Protein AF-A0A1C0SPM9-F1 (afdb_monomer_lite)

Secondary structure (DSSP, 8-state):
---PPPPTTEEEEEEEEEEETTEEEEEEEEEES-HHHHHHHHHHHHHHHHHHHHHHHHHTS-S-SSSS----PPPPP-PPP-----PPP-

Radius of gyration: 33.38 Å; chains: 1; bounding box: 46×39×105 Å

pLDDT: mean 79.5, std 12.91, range [51.19, 93.88]

Foldseek 3Di:
DQDADDDPQKDWDDKDWDDDPPDIDIDTDIDGPDPVSVVRRVVSVVVVVVVVVVVVVVVPPDPPPPPPDDPPDPDDPDDDDDDDPPDDDD

Structure (mmCIF, N/CA/C/O backbone):
data_AF-A0A1C0SPM9-F1
#
_entry.id   AF-A0A1C0SPM9-F1
#
loop_
_atom_site.group_PDB
_atom_site.id
_atom_site.type_symbol
_atom_site.label_atom_id
_atom_site.label_alt_id
_atom_site.label_comp_id
_atom_site.label_asym_id
_atom_site.label_entity_id
_atom_site.label_seq_id
_atom_site.pdbx_PDB_ins_code
_atom_site.Cartn_x
_atom_site.Cartn_y
_atom_site.Cartn_z
_atom_site.occupancy
_atom_site.B_iso_or_equiv
_at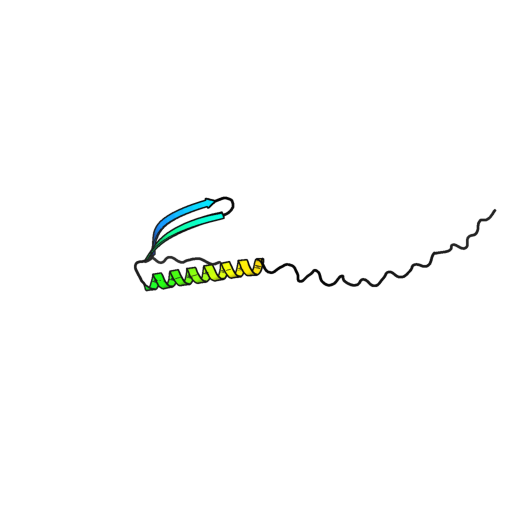om_site.auth_seq_id
_atom_site.auth_comp_id
_atom_site.auth_asym_id
_atom_site.auth_atom_id
_atom_site.pdbx_PDB_model_num
ATOM 1 N N . MET A 1 1 ? 2.897 -8.908 10.200 1.00 59.72 1 MET A N 1
ATOM 2 C CA . MET A 1 1 ? 3.348 -7.519 9.975 1.00 59.72 1 MET A CA 1
ATOM 3 C C . MET A 1 1 ? 3.213 -7.316 8.484 1.00 59.72 1 MET A C 1
ATOM 5 O O . MET A 1 1 ? 3.881 -8.034 7.756 1.00 59.72 1 MET A O 1
ATOM 9 N N . SER A 1 2 ? 2.256 -6.504 8.046 1.00 78.38 2 SER A N 1
ATOM 10 C CA . SER A 1 2 ? 1.921 -6.347 6.630 1.00 78.38 2 SER A CA 1
ATOM 11 C C . SER A 1 2 ? 2.608 -5.092 6.096 1.00 78.38 2 SER A C 1
ATOM 13 O O . SER A 1 2 ? 2.542 -4.043 6.741 1.00 78.38 2 SER A O 1
ATOM 15 N N . GLY A 1 3 ? 3.290 -5.196 4.963 1.00 81.44 3 GLY A N 1
ATOM 16 C CA . GLY A 1 3 ? 4.067 -4.111 4.373 1.00 81.44 3 GLY A CA 1
ATOM 17 C C . GLY A 1 3 ? 4.181 -4.296 2.869 1.00 81.44 3 GLY A C 1
ATOM 18 O O . GLY A 1 3 ? 3.917 -5.384 2.368 1.00 81.44 3 GLY A O 1
ATOM 19 N N . ILE A 1 4 ? 4.534 -3.216 2.181 1.00 84.00 4 ILE A N 1
ATOM 20 C CA . ILE A 1 4 ? 4.703 -3.194 0.729 1.00 84.00 4 ILE A CA 1
ATOM 21 C C . ILE A 1 4 ? 6.204 -3.224 0.453 1.00 84.00 4 ILE A C 1
ATOM 23 O O . ILE A 1 4 ? 6.944 -2.442 1.063 1.00 84.00 4 ILE A O 1
ATOM 27 N N . PHE A 1 5 ? 6.655 -4.093 -0.446 1.00 81.50 5 PHE A N 1
ATOM 28 C CA . PHE A 1 5 ? 8.061 -4.178 -0.835 1.00 81.50 5 PHE A CA 1
ATOM 29 C C . PHE A 1 5 ? 8.301 -3.454 -2.160 1.00 81.50 5 PHE A C 1
ATOM 31 O O . PHE A 1 5 ? 7.704 -3.768 -3.185 1.00 81.50 5 PHE A O 1
ATOM 38 N N . LEU A 1 6 ? 9.199 -2.467 -2.135 1.00 83.38 6 LEU A N 1
ATOM 39 C CA . LEU A 1 6 ? 9.620 -1.739 -3.330 1.00 83.38 6 LEU A CA 1
ATOM 40 C C . LEU A 1 6 ? 10.915 -2.358 -3.861 1.00 83.38 6 LEU A C 1
ATOM 42 O O . LEU A 1 6 ? 11.906 -2.441 -3.138 1.00 83.38 6 LEU A O 1
ATOM 46 N N . THR A 1 7 ? 10.887 -2.798 -5.115 1.00 81.19 7 THR A N 1
ATOM 47 C CA . THR A 1 7 ? 12.046 -3.287 -5.874 1.00 81.19 7 THR A CA 1
ATOM 48 C C . THR A 1 7 ? 12.785 -2.129 -6.550 1.00 81.19 7 THR A C 1
ATOM 50 O O . THR A 1 7 ? 12.283 -1.007 -6.595 1.00 81.19 7 THR A O 1
ATOM 53 N N . ASP A 1 8 ? 13.958 -2.389 -7.137 1.00 81.00 8 ASP A N 1
ATOM 54 C CA . ASP A 1 8 ? 14.769 -1.376 -7.847 1.00 81.00 8 ASP A CA 1
ATOM 55 C C . ASP A 1 8 ? 14.035 -0.700 -9.029 1.00 81.00 8 ASP A C 1
ATOM 57 O O . ASP A 1 8 ? 14.419 0.374 -9.499 1.00 81.00 8 ASP A O 1
ATOM 61 N N . THR A 1 9 ? 12.962 -1.328 -9.508 1.00 81.75 9 THR A N 1
ATOM 62 C CA . THR A 1 9 ? 12.060 -0.871 -10.576 1.00 81.75 9 THR A CA 1
ATOM 63 C C . THR A 1 9 ? 10.944 0.063 -10.092 1.00 81.75 9 THR A C 1
ATOM 65 O O . THR A 1 9 ? 10.255 0.670 -10.918 1.00 81.75 9 THR A O 1
ATOM 68 N N . CYS A 1 10 ? 10.785 0.221 -8.775 1.00 85.25 10 CYS A N 1
ATOM 69 C CA . CYS A 1 10 ? 9.813 1.102 -8.138 1.00 85.25 10 CYS A CA 1
ATOM 70 C C . CYS A 1 10 ? 10.524 2.340 -7.579 1.00 85.25 10 CYS A C 1
ATOM 72 O O . CYS A 1 10 ? 11.367 2.247 -6.687 1.00 85.25 10 CYS A O 1
ATOM 74 N N . ARG A 1 11 ? 10.163 3.530 -8.062 1.00 88.31 11 ARG A N 1
ATOM 75 C CA . ARG A 1 11 ? 10.713 4.800 -7.571 1.00 88.31 11 ARG A CA 1
ATOM 76 C C . ARG A 1 11 ? 9.675 5.578 -6.783 1.00 88.31 11 ARG A C 1
ATOM 78 O O . ARG A 1 11 ? 8.586 5.866 -7.269 1.00 88.31 11 ARG A O 1
ATOM 85 N N . LEU A 1 12 ? 10.039 5.991 -5.573 1.00 89.50 12 LEU A N 1
ATOM 86 C CA . LEU A 1 12 ? 9.224 6.908 -4.785 1.00 89.50 12 LEU A CA 1
ATOM 87 C C . LEU A 1 12 ? 9.309 8.316 -5.393 1.00 89.50 12 LEU A C 1
ATOM 89 O O . LEU A 1 12 ? 10.375 8.930 -5.385 1.00 89.50 12 LEU A O 1
ATOM 93 N N . LYS A 1 13 ? 8.195 8.823 -5.925 1.00 92.06 13 LYS A N 1
ATOM 94 C CA . LYS A 1 13 ? 8.139 10.122 -6.610 1.00 92.06 13 LYS A CA 1
ATOM 95 C C . LYS A 1 13 ? 7.819 11.257 -5.650 1.00 92.06 13 LYS A C 1
ATOM 97 O O . LYS A 1 13 ? 8.466 12.300 -5.674 1.00 92.06 13 LYS A O 1
ATOM 102 N N . SER A 1 14 ? 6.810 11.059 -4.813 1.00 91.00 14 SER A N 1
ATOM 103 C CA . SER A 1 14 ? 6.414 12.032 -3.806 1.00 91.00 14 SER A CA 1
ATOM 104 C C . SER A 1 14 ? 5.759 11.327 -2.623 1.00 91.00 14 SER A C 1
ATOM 106 O O . SER A 1 14 ? 5.207 10.231 -2.744 1.00 91.00 14 SER A O 1
ATOM 108 N N . TYR A 1 15 ? 5.841 11.946 -1.452 1.00 93.25 15 TYR A N 1
ATOM 109 C CA . TYR A 1 15 ? 5.105 11.511 -0.277 1.00 93.25 15 TYR A CA 1
ATOM 110 C C . TYR A 1 15 ? 4.620 12.734 0.491 1.00 93.25 15 TYR A C 1
ATOM 112 O O . TYR A 1 15 ? 5.295 13.759 0.569 1.00 93.25 15 TYR A O 1
ATOM 120 N N . SER A 1 16 ? 3.426 12.631 1.057 1.00 92.94 16 SER A N 1
ATOM 121 C CA . SER A 1 16 ? 2.870 13.650 1.941 1.00 92.94 16 SER A CA 1
ATOM 122 C C . SER A 1 16 ? 2.183 12.983 3.120 1.00 92.94 16 SER A C 1
ATOM 124 O O . SER A 1 16 ? 1.630 11.889 3.003 1.00 92.94 16 SER A O 1
ATOM 126 N N . ALA A 1 17 ? 2.228 13.646 4.268 1.00 93.88 17 ALA A N 1
ATOM 127 C CA . ALA A 1 17 ? 1.540 13.211 5.468 1.00 93.88 17 ALA A CA 1
ATOM 128 C C . ALA A 1 17 ? 0.667 14.357 5.974 1.00 93.88 17 ALA A C 1
ATOM 130 O O . ALA A 1 17 ? 1.102 15.506 6.041 1.00 93.88 17 ALA A O 1
ATOM 131 N N . SER A 1 18 ? -0.572 14.040 6.322 1.00 92.81 18 SER A N 1
ATOM 132 C CA . SER A 1 18 ? -1.501 14.967 6.952 1.00 92.81 18 SER A CA 1
ATOM 133 C C . SER A 1 18 ? -2.066 14.318 8.200 1.00 92.81 18 SER A C 1
ATOM 135 O O . SER A 1 18 ? -2.588 13.204 8.152 1.00 92.81 18 SER A O 1
ATOM 137 N N . THR A 1 19 ? -1.970 15.019 9.321 1.00 93.50 19 THR A N 1
ATOM 138 C CA . THR A 1 19 ? -2.500 14.548 10.598 1.00 93.50 19 THR A CA 1
ATOM 139 C C . THR A 1 19 ? -3.733 15.363 10.941 1.00 93.50 19 THR A C 1
ATOM 141 O O . THR A 1 19 ? -3.675 16.590 11.013 1.00 93.50 19 THR A O 1
ATOM 144 N N . LYS A 1 20 ? -4.862 14.687 11.160 1.00 91.06 20 LYS A N 1
ATOM 145 C CA . LYS A 1 20 ? -6.109 15.312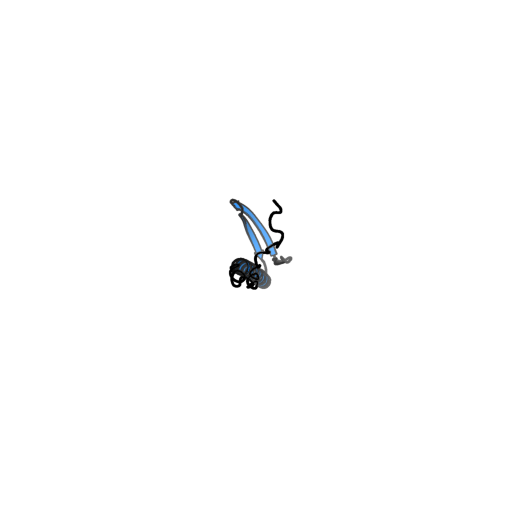 11.605 1.00 91.06 20 LYS A CA 1
ATOM 146 C C . LYS A 1 20 ? -6.587 14.618 12.876 1.00 91.06 20 LYS A C 1
ATOM 148 O O . LYS A 1 20 ? -7.095 13.496 12.839 1.00 91.06 20 LYS A O 1
ATOM 153 N N . GLY A 1 21 ? -6.431 15.303 14.008 1.00 89.88 21 GLY A N 1
ATOM 154 C CA . GLY A 1 21 ? -6.737 14.748 15.328 1.00 89.88 21 GLY A CA 1
ATOM 155 C C . GLY A 1 21 ? -5.854 13.538 15.641 1.00 89.88 21 GLY A C 1
ATOM 156 O O . GLY A 1 21 ? -4.638 13.613 15.516 1.00 89.88 21 GLY A O 1
ATOM 157 N N . ALA A 1 22 ? -6.473 12.415 16.012 1.00 89.19 22 ALA A N 1
ATOM 158 C CA . ALA A 1 22 ? -5.777 11.172 16.359 1.00 89.19 22 ALA A CA 1
ATOM 159 C C . ALA A 1 22 ? -5.427 10.276 15.152 1.00 89.19 22 ALA A C 1
ATOM 161 O O . ALA A 1 22 ? -4.953 9.158 15.341 1.00 89.19 22 ALA A O 1
ATOM 162 N N . ARG A 1 23 ? -5.704 10.714 13.914 1.00 89.00 23 ARG A N 1
ATOM 163 C CA . ARG A 1 23 ? -5.436 9.929 12.701 1.00 89.00 23 ARG A CA 1
ATOM 164 C C . ARG A 1 23 ? -4.458 10.656 11.788 1.00 89.00 23 ARG A C 1
ATOM 166 O O . ARG A 1 23 ? -4.652 11.828 11.465 1.00 89.00 23 ARG A O 1
ATOM 173 N N . SER A 1 24 ? -3.457 9.920 11.326 1.00 91.81 24 SER A N 1
ATOM 174 C CA . SER A 1 24 ? -2.503 10.366 10.313 1.00 91.81 24 SER A CA 1
ATOM 175 C C . SER A 1 24 ? -2.823 9.683 8.991 1.00 91.81 24 SER A C 1
ATOM 177 O O . SER A 1 24 ? -3.032 8.475 8.946 1.00 91.81 24 SER A O 1
ATOM 179 N N . THR A 1 25 ? -2.881 10.462 7.918 1.00 91.19 25 THR A N 1
ATOM 180 C CA . THR A 1 25 ? -3.061 9.984 6.546 1.00 91.19 25 THR A CA 1
ATOM 181 C C . THR A 1 25 ? -1.769 10.221 5.789 1.00 91.19 25 THR A C 1
ATOM 183 O O . THR A 1 25 ? -1.250 11.336 5.794 1.00 91.19 25 THR A O 1
ATOM 186 N N . ILE A 1 26 ? -1.256 9.185 5.135 1.00 92.50 26 ILE A N 1
ATOM 187 C CA . ILE A 1 26 ? -0.058 9.264 4.301 1.00 92.50 26 ILE A CA 1
ATOM 188 C C . ILE A 1 26 ? -0.494 9.011 2.861 1.00 92.50 26 ILE A C 1
ATOM 190 O O . ILE A 1 26 ? -1.175 8.025 2.587 1.00 92.50 26 ILE A O 1
ATOM 194 N N . LYS A 1 27 ? -0.118 9.903 1.946 1.00 92.94 27 LYS A N 1
ATOM 195 C CA . LYS A 1 27 ? -0.254 9.702 0.503 1.00 92.94 27 LYS A CA 1
ATOM 196 C C . LYS A 1 27 ? 1.138 9.474 -0.070 1.00 92.94 27 LYS A C 1
ATOM 198 O O . LYS A 1 27 ? 2.039 10.274 0.172 1.00 92.94 27 LYS A O 1
ATOM 203 N N . ILE A 1 28 ? 1.288 8.388 -0.817 1.00 91.50 28 ILE A N 1
ATOM 204 C CA . ILE A 1 28 ? 2.545 7.957 -1.426 1.00 91.50 28 ILE A CA 1
ATOM 205 C C . ILE A 1 28 ? 2.303 7.859 -2.931 1.00 91.50 28 ILE A C 1
ATOM 207 O O . ILE A 1 28 ? 1.353 7.205 -3.356 1.00 91.50 28 ILE A O 1
ATOM 211 N N . GLU A 1 29 ? 3.140 8.515 -3.724 1.00 90.75 29 GLU A N 1
ATOM 212 C CA . GLU A 1 29 ? 3.162 8.367 -5.177 1.00 90.75 29 GLU A CA 1
ATOM 213 C C . GLU A 1 29 ? 4.392 7.551 -5.562 1.00 90.75 29 GLU A C 1
ATOM 215 O O . GLU A 1 29 ? 5.531 7.967 -5.328 1.00 90.75 29 GLU A O 1
ATOM 220 N N . ILE A 1 30 ? 4.149 6.380 -6.145 1.00 89.88 30 ILE A N 1
ATOM 221 C CA . ILE A 1 30 ? 5.185 5.452 -6.590 1.00 89.88 30 ILE A CA 1
ATOM 222 C C . ILE A 1 30 ? 5.095 5.371 -8.108 1.00 89.88 30 ILE A C 1
ATOM 224 O O . ILE A 1 30 ? 4.024 5.119 -8.658 1.00 89.88 30 ILE A O 1
ATOM 228 N N . ASP A 1 31 ? 6.220 5.610 -8.765 1.00 89.69 31 ASP A N 1
ATOM 229 C CA . ASP A 1 31 ? 6.396 5.377 -10.189 1.00 89.69 31 ASP A CA 1
ATOM 230 C C . ASP A 1 31 ? 6.933 3.959 -10.391 1.00 89.69 31 ASP A C 1
ATOM 232 O O . ASP A 1 31 ? 7.916 3.568 -9.755 1.00 89.69 31 ASP A O 1
ATOM 236 N N . VAL A 1 32 ? 6.269 3.176 -11.236 1.00 90.31 32 VAL A N 1
ATOM 237 C CA . VAL A 1 32 ? 6.601 1.766 -11.465 1.00 90.31 32 VAL A CA 1
ATOM 238 C C . VAL A 1 32 ? 6.830 1.562 -12.952 1.00 90.31 32 VAL A C 1
ATOM 240 O O . VAL A 1 32 ? 5.931 1.786 -13.761 1.00 90.31 32 VAL A O 1
ATOM 243 N N . ALA A 1 33 ? 8.040 1.136 -13.310 1.00 88.06 33 ALA A N 1
ATOM 244 C CA . ALA A 1 33 ? 8.433 0.991 -14.709 1.00 88.06 33 ALA A CA 1
ATOM 245 C C . ALA A 1 33 ? 7.895 -0.295 -15.368 1.00 88.06 33 ALA A C 1
ATOM 247 O O . ALA A 1 33 ? 7.653 -0.304 -16.575 1.00 88.06 33 ALA A O 1
ATOM 248 N N . ASP A 1 34 ? 7.709 -1.375 -14.599 1.00 88.50 34 ASP A N 1
ATOM 249 C CA . ASP A 1 34 ? 7.232 -2.673 -15.092 1.00 88.50 34 ASP A CA 1
ATOM 250 C C . ASP A 1 34 ? 5.790 -2.967 -14.635 1.00 88.50 34 ASP A C 1
ATOM 252 O O . ASP A 1 34 ? 5.424 -2.826 -13.468 1.00 88.50 34 ASP A O 1
ATOM 256 N N . HIS A 1 35 ? 4.966 -3.449 -15.563 1.00 86.25 35 HIS A N 1
ATOM 257 C CA . HIS A 1 35 ? 3.582 -3.848 -15.312 1.00 86.25 35 HIS A CA 1
ATOM 258 C C . HIS A 1 35 ? 3.493 -5.061 -14.382 1.00 86.25 35 HIS A C 1
ATOM 260 O O . HIS A 1 35 ? 2.524 -5.195 -13.630 1.00 86.25 35 HIS A O 1
ATOM 266 N N . ARG A 1 36 ? 4.489 -5.954 -14.425 1.00 88.31 36 ARG A N 1
ATOM 267 C CA . ARG A 1 36 ? 4.550 -7.099 -13.512 1.00 88.31 36 ARG A CA 1
ATOM 268 C C . ARG A 1 36 ? 4.705 -6.630 -12.067 1.00 88.31 36 ARG A C 1
ATOM 270 O O . ARG A 1 36 ? 3.951 -7.079 -11.206 1.00 88.31 36 ARG A O 1
ATOM 277 N N . ASP A 1 37 ? 5.630 -5.708 -11.827 1.00 86.19 37 ASP A N 1
ATOM 278 C CA . ASP A 1 37 ? 5.900 -5.166 -10.494 1.00 86.19 37 ASP A CA 1
ATOM 279 C C . ASP A 1 37 ? 4.717 -4.347 -9.973 1.00 86.19 37 ASP A C 1
ATOM 281 O O . ASP A 1 37 ? 4.341 -4.475 -8.808 1.00 86.19 37 ASP A O 1
ATOM 285 N N . LEU A 1 38 ? 4.034 -3.609 -10.855 1.00 89.06 38 LEU A N 1
ATOM 286 C CA . LEU A 1 38 ? 2.778 -2.938 -10.517 1.00 89.06 38 LEU A CA 1
ATOM 287 C C . LEU A 1 38 ? 1.733 -3.938 -9.998 1.00 89.06 38 LEU A C 1
ATOM 289 O O . LEU A 1 38 ? 1.083 -3.689 -8.984 1.00 89.06 38 LEU A O 1
ATOM 293 N N . GLY A 1 39 ? 1.586 -5.083 -10.670 1.00 90.31 39 GLY A N 1
ATOM 294 C CA . GLY A 1 39 ? 0.668 -6.142 -10.250 1.00 90.31 39 GLY A CA 1
ATOM 295 C C . GLY A 1 39 ? 0.999 -6.710 -8.867 1.00 90.31 39 GLY A C 1
ATOM 296 O O . GLY A 1 39 ? 0.091 -6.934 -8.065 1.00 90.31 39 GLY A O 1
ATOM 297 N N . PHE A 1 40 ? 2.286 -6.900 -8.562 1.00 90.19 40 PHE A N 1
ATOM 298 C CA . PHE A 1 40 ? 2.724 -7.340 -7.236 1.00 90.19 40 PHE A CA 1
ATOM 299 C C . PHE A 1 40 ? 2.383 -6.318 -6.151 1.00 90.19 40 PHE A C 1
ATOM 301 O O . PHE A 1 40 ? 1.744 -6.682 -5.165 1.00 90.19 40 PHE A O 1
ATOM 308 N N . VAL A 1 41 ? 2.717 -5.044 -6.368 1.00 89.38 41 VAL A N 1
ATOM 309 C CA . VAL A 1 41 ? 2.432 -3.958 -5.416 1.00 89.38 41 VAL A CA 1
ATOM 310 C C . VAL A 1 41 ? 0.929 -3.830 -5.152 1.00 89.38 41 VAL A C 1
ATOM 312 O O . VAL A 1 41 ? 0.504 -3.707 -4.004 1.00 89.38 41 VAL A O 1
ATOM 315 N N . LEU A 1 42 ? 0.096 -3.907 -6.195 1.00 90.81 42 LEU A N 1
ATOM 316 C CA . LEU A 1 42 ? -1.363 -3.852 -6.046 1.00 90.81 42 LEU A CA 1
ATOM 317 C C . LEU A 1 42 ? -1.919 -5.040 -5.254 1.00 90.81 42 LEU A C 1
ATOM 319 O O . LEU A 1 42 ? -2.835 -4.865 -4.450 1.00 90.81 42 LEU A O 1
ATOM 323 N N . ARG A 1 43 ? -1.365 -6.240 -5.453 1.00 91.75 43 ARG A N 1
ATOM 324 C CA . ARG A 1 43 ? -1.761 -7.421 -4.680 1.00 91.75 43 ARG A CA 1
ATOM 325 C C . ARG A 1 43 ? -1.405 -7.264 -3.203 1.00 91.75 43 ARG A C 1
ATOM 327 O O . ARG A 1 43 ? -2.258 -7.512 -2.358 1.00 91.75 43 ARG A O 1
ATOM 334 N N . GLU A 1 44 ? -0.191 -6.810 -2.896 1.00 91.56 44 GLU A N 1
ATOM 335 C CA . GLU A 1 44 ? 0.234 -6.555 -1.512 1.00 91.56 44 GLU A CA 1
ATOM 336 C C . GLU A 1 44 ? -0.662 -5.511 -0.830 1.00 91.56 44 GLU A C 1
ATOM 338 O O . GLU A 1 44 ? -1.079 -5.703 0.312 1.00 91.56 44 GLU A O 1
ATOM 343 N N . LEU A 1 45 ? -1.036 -4.440 -1.540 1.00 90.25 45 LEU A N 1
ATOM 344 C CA . LEU A 1 45 ? -1.984 -3.439 -1.039 1.00 90.25 45 LEU A CA 1
ATOM 345 C C . LEU A 1 45 ? -3.355 -4.043 -0.709 1.00 90.25 45 LEU A C 1
ATOM 347 O O . LEU A 1 45 ? -3.907 -3.756 0.355 1.00 90.25 45 LEU A O 1
ATOM 351 N N . ALA A 1 46 ? -3.887 -4.899 -1.583 1.00 91.00 46 ALA A N 1
ATOM 352 C CA . ALA A 1 46 ? -5.165 -5.571 -1.353 1.00 91.00 46 ALA A CA 1
ATOM 353 C C . ALA A 1 46 ? -5.107 -6.533 -0.152 1.00 91.00 46 ALA A C 1
ATOM 355 O O . ALA A 1 46 ? -6.048 -6.600 0.641 1.00 91.00 46 ALA A O 1
ATOM 356 N N . GLU A 1 47 ? -3.997 -7.254 0.021 1.00 91.38 47 GLU A N 1
ATOM 357 C CA . GLU A 1 47 ? -3.777 -8.132 1.175 1.00 91.38 47 GLU A CA 1
ATOM 358 C C . GLU A 1 47 ? -3.697 -7.338 2.487 1.00 91.38 47 GLU A C 1
ATOM 360 O O . GLU A 1 47 ? -4.333 -7.716 3.475 1.00 91.38 47 GLU A O 1
ATOM 365 N N . ILE A 1 48 ? -2.989 -6.202 2.491 1.00 89.81 48 ILE A N 1
ATOM 366 C CA . ILE A 1 48 ? -2.919 -5.291 3.644 1.00 89.81 48 ILE A CA 1
ATOM 367 C C . ILE A 1 48 ? -4.315 -4.772 4.005 1.00 89.81 48 ILE A C 1
ATOM 369 O O . ILE A 1 48 ? -4.696 -4.806 5.178 1.00 89.81 48 ILE A O 1
ATOM 373 N N . GLU A 1 49 ? -5.088 -4.308 3.021 1.00 90.69 49 GLU A N 1
ATOM 374 C CA . GLU A 1 49 ? -6.453 -3.822 3.238 1.00 90.69 49 GLU A CA 1
ATOM 375 C C . GLU A 1 49 ? -7.343 -4.925 3.832 1.00 90.69 49 GLU A C 1
ATOM 377 O O . GLU A 1 49 ? -8.066 -4.701 4.809 1.00 90.69 49 GLU A O 1
ATOM 382 N N . ALA A 1 50 ? -7.257 -6.142 3.292 1.00 90.00 50 ALA A N 1
ATOM 383 C CA . ALA A 1 50 ? -8.003 -7.288 3.795 1.00 90.00 50 ALA A CA 1
ATOM 384 C C . ALA A 1 50 ? -7.619 -7.638 5.245 1.00 90.00 50 ALA A C 1
ATOM 386 O O . ALA A 1 50 ? -8.508 -7.855 6.075 1.00 90.00 50 ALA A O 1
ATOM 387 N N . GLU A 1 51 ? -6.324 -7.647 5.583 1.00 88.75 51 GLU A N 1
ATOM 388 C CA . GLU A 1 51 ? -5.839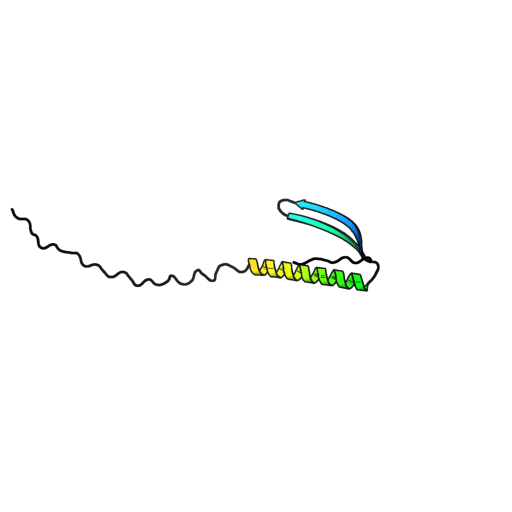 -7.922 6.943 1.00 88.75 51 GLU A CA 1
ATOM 389 C C . GLU A 1 51 ? -6.297 -6.841 7.936 1.00 88.75 51 GLU A C 1
ATOM 391 O O . GLU A 1 51 ? -6.741 -7.160 9.045 1.00 88.75 51 GLU A O 1
ATOM 396 N N . GLN A 1 52 ? -6.239 -5.564 7.548 1.00 88.19 52 GLN A N 1
ATOM 397 C CA . GLN A 1 52 ? -6.704 -4.444 8.376 1.00 88.19 52 GLN A CA 1
ATOM 398 C C . GLN A 1 52 ? -8.212 -4.518 8.629 1.00 88.19 52 GLN A C 1
ATOM 400 O O . GLN A 1 52 ? -8.648 -4.466 9.782 1.00 88.19 52 GLN A O 1
ATOM 405 N N . ASN A 1 53 ? -9.001 -4.744 7.578 1.00 88.69 53 ASN A N 1
ATOM 406 C CA . ASN A 1 53 ? -10.449 -4.911 7.678 1.00 88.69 53 ASN A CA 1
ATOM 407 C C . ASN A 1 53 ? -10.830 -6.131 8.530 1.00 88.69 53 ASN A C 1
ATOM 409 O O . ASN A 1 53 ? -11.789 -6.082 9.305 1.00 88.69 53 ASN A O 1
ATOM 413 N N . ALA A 1 54 ? -10.086 -7.236 8.424 1.00 86.50 54 ALA A N 1
ATOM 414 C CA . ALA A 1 54 ? -10.300 -8.421 9.252 1.00 86.50 54 ALA A CA 1
ATOM 415 C C . ALA A 1 54 ? -10.017 -8.140 10.736 1.00 86.50 54 ALA A C 1
ATOM 417 O O . ALA A 1 54 ? -10.809 -8.536 11.595 1.00 86.50 54 ALA A O 1
ATOM 418 N N . LYS A 1 55 ? -8.938 -7.410 11.050 1.00 84.19 55 LYS A N 1
ATOM 419 C CA . LYS A 1 55 ? -8.613 -6.991 12.424 1.00 84.19 55 LYS A CA 1
ATOM 420 C C . LYS A 1 55 ? -9.661 -6.045 12.999 1.00 84.19 55 LYS A C 1
ATOM 422 O O . LYS A 1 55 ? -10.090 -6.242 14.134 1.00 84.19 55 LYS A O 1
ATOM 427 N N . GLU A 1 56 ? -10.125 -5.071 12.221 1.00 83.69 56 GLU A N 1
ATOM 428 C CA . GLU A 1 56 ? -11.184 -4.151 12.647 1.00 83.69 56 GLU A CA 1
ATOM 429 C C . GLU A 1 56 ? -12.495 -4.903 12.929 1.00 83.69 56 GLU A C 1
ATOM 431 O O . GLU A 1 56 ? -13.144 -4.679 13.953 1.00 83.69 56 GLU A O 1
ATOM 436 N N . LYS A 1 57 ? -12.858 -5.872 12.079 1.00 77.75 57 LYS A N 1
ATOM 437 C CA . LYS A 1 57 ? -14.020 -6.750 12.306 1.00 77.75 57 LYS A CA 1
ATOM 438 C C . LYS A 1 57 ? -13.849 -7.652 13.532 1.00 77.75 57 LYS A C 1
ATOM 440 O O . LYS A 1 57 ? -14.822 -7.874 14.251 1.00 77.75 57 LYS A O 1
ATOM 445 N N . ALA A 1 58 ? -12.644 -8.157 13.795 1.00 73.00 58 ALA A N 1
ATOM 446 C CA . ALA A 1 58 ? -12.360 -8.978 14.972 1.00 73.00 58 ALA A CA 1
ATOM 447 C C . ALA A 1 58 ? -12.467 -8.175 16.280 1.00 73.00 58 ALA A C 1
ATOM 449 O O . ALA A 1 58 ? -13.025 -8.676 17.252 1.00 73.00 58 ALA A O 1
ATOM 450 N N . GLN A 1 59 ? -12.010 -6.920 16.288 1.00 70.69 59 GLN A N 1
ATOM 451 C CA . GLN A 1 59 ? -12.128 -6.019 17.443 1.00 70.69 59 GLN A CA 1
ATOM 452 C C . GLN A 1 59 ? -13.569 -5.553 17.697 1.00 70.69 59 GLN A C 1
ATOM 454 O O . GLN A 1 59 ? -13.928 -5.248 18.830 1.00 70.69 59 GLN A O 1
ATOM 459 N N . ARG A 1 60 ? -14.414 -5.526 16.659 1.00 64.62 60 ARG A N 1
ATOM 460 C CA . ARG A 1 60 ? -15.839 -5.167 16.756 1.00 64.62 60 ARG A CA 1
ATOM 461 C C . ARG A 1 60 ? -16.758 -6.318 17.167 1.00 64.62 60 ARG A C 1
ATOM 463 O O . ARG A 1 60 ? -17.948 -6.075 17.367 1.00 64.62 60 ARG A O 1
ATOM 470 N N . LYS A 1 61 ? -16.264 -7.557 17.302 1.00 53.88 61 LYS A N 1
ATOM 471 C CA . LYS A 1 61 ? -17.092 -8.641 17.851 1.00 53.88 61 LYS A CA 1
ATOM 472 C C . LYS A 1 61 ? -17.405 -8.327 19.317 1.00 53.88 61 LYS A C 1
ATOM 474 O O . LYS A 1 61 ? -16.481 -8.157 20.110 1.00 53.88 61 LYS A O 1
ATOM 479 N N . PRO A 1 62 ? -18.692 -8.224 19.685 1.00 52.81 62 PRO A N 1
ATOM 480 C CA . PRO A 1 62 ? -19.069 -7.697 20.978 1.00 52.81 62 PRO A CA 1
ATOM 481 C C . PRO A 1 62 ? -18.659 -8.669 22.079 1.00 52.81 62 PRO A C 1
ATOM 483 O O . PRO A 1 62 ? -18.791 -9.888 21.944 1.00 52.81 62 PRO A O 1
ATOM 486 N N . ALA A 1 63 ? -18.241 -8.103 23.208 1.00 55.50 63 ALA A N 1
ATOM 487 C CA . ALA A 1 63 ? -18.053 -8.754 24.501 1.00 55.50 63 ALA A CA 1
ATOM 488 C C . ALA A 1 63 ? -19.374 -9.309 25.096 1.00 55.50 63 ALA A C 1
ATOM 490 O O . ALA A 1 63 ? -19.599 -9.261 26.299 1.00 55.50 63 ALA A O 1
ATOM 491 N N . ALA A 1 64 ? -20.269 -9.839 24.260 1.00 57.28 64 ALA A N 1
ATOM 492 C CA . ALA A 1 64 ? -21.605 -10.302 24.621 1.00 57.28 64 ALA A CA 1
ATOM 493 C C . ALA A 1 64 ? -21.682 -11.822 24.869 1.00 57.28 64 ALA A C 1
ATOM 495 O O . ALA A 1 64 ? -22.771 -12.361 25.021 1.00 57.28 64 ALA A O 1
ATOM 496 N N . ALA A 1 65 ? -20.549 -12.528 24.941 1.00 55.94 65 ALA A N 1
ATOM 497 C CA . ALA A 1 65 ? -20.519 -13.974 25.194 1.00 55.94 65 ALA A CA 1
ATOM 498 C C . ALA A 1 65 ? -20.064 -14.366 26.615 1.00 55.94 65 ALA A C 1
ATOM 500 O O . ALA A 1 65 ? -19.778 -15.535 26.859 1.00 55.94 65 ALA A O 1
ATOM 501 N N . LYS A 1 66 ? -19.977 -13.423 27.568 1.00 55.53 66 LYS A N 1
ATOM 502 C CA . LYS A 1 66 ? -19.622 -13.730 28.973 1.00 55.53 66 LYS A CA 1
ATOM 503 C C . LYS A 1 66 ? -20.518 -13.067 30.028 1.00 55.53 66 LYS A C 1
ATOM 505 O O . LYS A 1 66 ? -20.120 -12.960 31.179 1.00 55.53 66 LYS A O 1
ATOM 510 N N . ALA A 1 67 ? -21.737 -12.670 29.661 1.00 57.69 67 ALA A N 1
ATOM 511 C CA . ALA A 1 67 ? -22.738 -12.158 30.606 1.00 57.69 67 ALA A CA 1
ATOM 512 C C . ALA A 1 67 ? -23.934 -13.112 30.803 1.00 57.69 67 ALA A C 1
ATOM 514 O O . ALA A 1 67 ? -24.992 -12.693 31.257 1.00 57.69 67 ALA A O 1
ATOM 515 N N . ALA A 1 68 ? -23.794 -14.397 30.465 1.00 61.28 68 ALA A N 1
ATOM 516 C CA . ALA A 1 68 ? -24.859 -15.379 30.653 1.00 61.28 68 ALA A CA 1
ATOM 517 C C . ALA A 1 68 ? -24.317 -16.647 31.308 1.00 61.28 68 ALA A C 1
ATOM 519 O O . ALA A 1 68 ? -24.040 -17.643 30.644 1.00 61.28 68 ALA A O 1
ATOM 520 N N . ARG A 1 69 ? -24.133 -16.553 32.624 1.00 63.97 69 ARG A N 1
ATOM 521 C CA . ARG A 1 69 ? -24.497 -17.551 33.640 1.00 63.97 69 ARG A CA 1
ATOM 522 C C . ARG A 1 69 ? -23.890 -17.052 34.950 1.00 63.97 69 ARG A C 1
ATOM 524 O O . ARG A 1 69 ? -22.683 -17.214 35.128 1.00 63.97 69 ARG A O 1
ATOM 531 N N . PRO A 1 70 ? -24.663 -16.426 35.857 1.00 64.56 70 PRO A N 1
ATOM 532 C CA . PRO A 1 70 ? -24.222 -16.408 37.242 1.00 64.56 70 PRO A CA 1
ATOM 533 C C . PRO A 1 70 ? -23.954 -17.869 37.614 1.00 64.56 70 PRO A C 1
ATOM 535 O O . PRO A 1 70 ? -24.820 -18.724 37.422 1.00 64.56 70 PRO A O 1
ATOM 538 N N . LEU A 1 71 ? -22.723 -18.173 38.030 1.00 66.81 71 LEU A N 1
ATOM 539 C CA . LEU A 1 71 ? -22.421 -19.443 38.676 1.00 66.81 71 LEU A CA 1
ATOM 540 C C . LEU A 1 71 ? -23.411 -19.539 39.829 1.00 66.81 71 LEU A C 1
ATOM 542 O O . LEU A 1 71 ? -23.359 -18.724 40.749 1.00 66.81 71 LEU A O 1
ATOM 546 N N . ALA A 1 72 ? -24.376 -20.446 39.701 1.00 67.88 72 ALA A N 1
ATOM 547 C CA . ALA A 1 72 ? -25.366 -20.693 40.726 1.00 67.88 72 ALA A CA 1
ATOM 548 C C . ALA A 1 72 ? -24.609 -21.231 41.939 1.00 67.88 72 ALA A C 1
ATOM 550 O O . ALA A 1 72 ? -24.325 -22.425 42.029 1.00 67.88 72 ALA A O 1
ATOM 551 N N . LEU A 1 73 ? -24.204 -20.327 42.829 1.00 70.75 73 LEU A N 1
ATOM 552 C CA . LEU A 1 73 ? -23.772 -20.718 44.152 1.00 70.75 73 LEU A CA 1
ATOM 553 C C . LEU A 1 73 ? -24.993 -21.364 44.814 1.00 70.75 73 LEU A C 1
ATOM 555 O O . LEU A 1 73 ? -26.081 -20.778 44.762 1.00 70.75 73 LEU A O 1
ATOM 559 N N . PRO A 1 74 ? -24.853 -22.577 45.374 1.00 69.25 74 PRO A N 1
ATOM 560 C CA . PRO A 1 74 ? -25.937 -23.188 46.121 1.00 69.25 74 PRO A CA 1
ATOM 561 C C . PRO A 1 74 ? -26.355 -22.232 47.240 1.00 69.25 74 PRO A C 1
ATOM 563 O O . PRO A 1 74 ? -25.509 -21.603 47.880 1.00 69.25 74 PRO A O 1
ATOM 566 N N . SER A 1 75 ? -27.666 -22.085 47.427 1.00 72.81 75 SER A N 1
ATOM 567 C CA . SER A 1 75 ? -28.232 -21.208 48.447 1.00 72.81 75 SER A CA 1
ATOM 568 C C . SER A 1 75 ? -27.610 -21.523 49.815 1.00 72.81 75 SER A C 1
ATOM 570 O O . SER A 1 75 ? -27.514 -22.703 50.167 1.00 72.81 75 SER A O 1
ATOM 572 N N . PRO A 1 76 ? -27.166 -20.507 50.579 1.00 73.06 76 PRO A N 1
ATOM 573 C CA . PRO A 1 76 ? -26.570 -20.729 51.889 1.00 73.06 76 PRO A CA 1
ATOM 574 C C . PRO A 1 76 ? -27.571 -21.447 52.798 1.00 73.06 76 PRO A C 1
ATOM 576 O O . PRO A 1 76 ? -28.751 -21.093 52.836 1.00 73.06 76 PRO A O 1
ATOM 579 N N . LEU A 1 77 ? -27.097 -22.481 53.498 1.00 75.94 77 LEU A N 1
ATOM 580 C CA . LEU A 1 77 ? -27.911 -23.239 54.442 1.00 75.94 77 LEU A CA 1
ATOM 581 C C . LEU A 1 77 ? -28.427 -22.296 55.530 1.00 75.94 77 LEU A C 1
ATOM 583 O O . LEU A 1 77 ? -27.663 -21.516 56.100 1.00 75.94 77 LEU A O 1
ATOM 587 N N . LEU A 1 78 ? -29.730 -22.379 55.792 1.00 78.62 78 LEU A N 1
ATOM 588 C CA . LEU A 1 78 ? -30.396 -21.630 56.846 1.00 78.62 78 LEU A CA 1
ATOM 589 C C . LEU A 1 78 ? -29.717 -21.981 58.181 1.00 78.62 78 LEU A C 1
ATOM 591 O O . LEU A 1 78 ? -29.814 -23.118 58.644 1.00 78.62 78 LEU A O 1
ATOM 595 N N . GLN A 1 79 ? -28.983 -21.034 58.769 1.00 75.94 79 GLN A N 1
ATOM 596 C CA . GLN A 1 79 ? -28.415 -21.220 60.101 1.00 75.94 79 GLN A CA 1
ATOM 597 C C . GLN A 1 79 ? -29.560 -21.256 61.111 1.00 75.94 79 GLN A C 1
ATOM 599 O O . GLN A 1 79 ? -30.382 -20.340 61.163 1.00 75.94 79 GLN A O 1
ATOM 604 N N . LEU A 1 80 ? -29.619 -22.327 61.900 1.00 78.50 80 LEU A N 1
ATOM 605 C CA . LEU A 1 80 ? -30.504 -22.381 63.054 1.00 78.50 80 LEU A CA 1
ATOM 606 C C . LEU A 1 80 ? -29.988 -21.387 64.107 1.00 78.50 80 LEU A C 1
ATOM 608 O O . LEU A 1 80 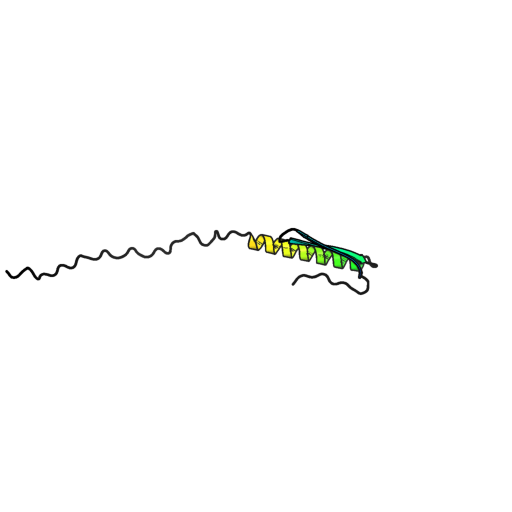? -28.774 -21.327 64.324 1.00 78.50 80 LEU A O 1
ATOM 612 N N . PRO A 1 81 ? -30.872 -20.607 64.754 1.00 70.81 81 PRO A N 1
ATOM 613 C CA . PRO A 1 81 ? -30.479 -19.776 65.880 1.00 70.81 81 PRO A CA 1
ATOM 614 C C . PRO A 1 81 ? -29.937 -20.668 66.998 1.00 70.81 81 PRO A C 1
ATOM 616 O O . PRO A 1 81 ? -30.574 -21.640 67.407 1.00 70.81 81 PRO A O 1
ATOM 619 N N . TYR A 1 82 ? -28.733 -20.341 67.454 1.00 70.88 82 TYR A N 1
ATOM 620 C CA . TYR A 1 82 ? -28.106 -20.973 68.601 1.00 70.88 82 TYR A CA 1
ATOM 621 C C . TYR A 1 82 ? -28.775 -20.424 69.867 1.00 70.88 82 TYR A C 1
ATOM 623 O O . TYR A 1 82 ? -28.718 -19.223 70.127 1.00 70.88 82 TYR A O 1
ATOM 631 N N . TYR A 1 83 ? -29.472 -21.295 70.594 1.00 69.31 83 TYR A N 1
ATOM 632 C CA . TYR A 1 83 ? -30.014 -20.996 71.914 1.00 69.31 83 TYR A CA 1
ATOM 633 C C . TYR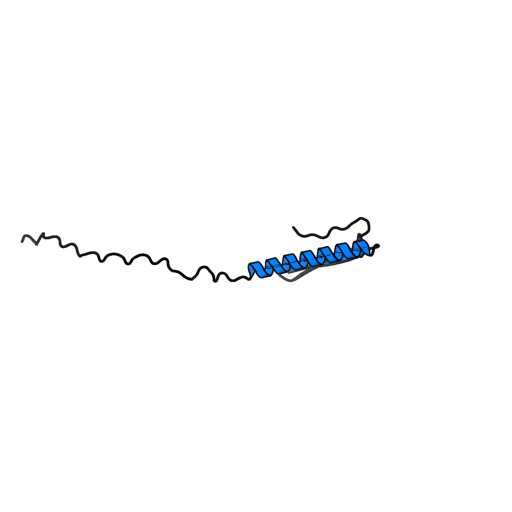 A 1 83 ? -29.020 -21.517 72.951 1.00 69.31 83 TYR A C 1
ATOM 635 O O . TYR A 1 83 ? -28.897 -22.728 73.125 1.00 69.31 83 TYR A O 1
ATOM 643 N N . ASP A 1 84 ? -28.313 -20.605 73.617 1.00 65.62 84 ASP A N 1
ATOM 644 C CA . ASP A 1 84 ? -27.630 -20.913 74.870 1.00 65.62 84 ASP A CA 1
ATOM 645 C C . ASP A 1 84 ? -28.704 -21.150 75.939 1.00 65.62 84 ASP A C 1
ATOM 647 O O . ASP A 1 84 ? -29.395 -20.220 76.361 1.00 65.62 84 ASP A O 1
ATOM 651 N N . GLU A 1 85 ? -28.877 -22.401 76.366 1.00 65.56 85 GLU A N 1
ATOM 652 C CA . GLU A 1 85 ? -29.615 -22.729 77.591 1.00 65.56 85 GLU A CA 1
ATOM 653 C C . GLU A 1 85 ? -28.769 -22.397 78.830 1.00 65.56 85 GLU A C 1
ATOM 655 O O . GLU A 1 85 ? -28.450 -23.256 79.646 1.00 65.56 85 GLU A O 1
ATOM 660 N N . GLU A 1 86 ? -28.419 -21.127 78.997 1.00 63.53 86 GLU A N 1
ATOM 661 C CA . GLU A 1 86 ? -28.030 -20.591 80.29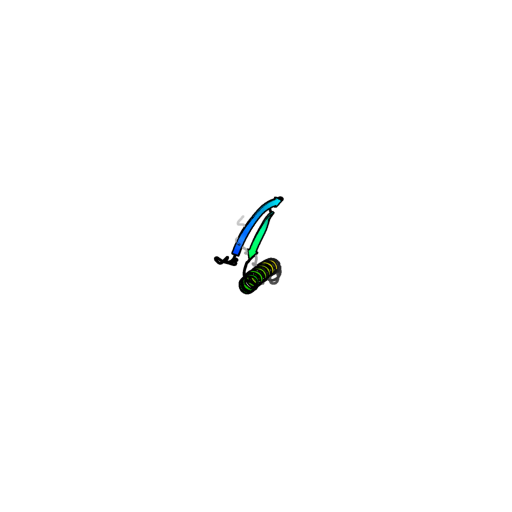9 1.00 63.53 86 GLU A CA 1
ATOM 662 C C . GLU A 1 86 ? -28.989 -19.449 80.622 1.00 63.53 86 GLU A C 1
ATOM 664 O O . GLU A 1 86 ? -28.779 -18.278 80.306 1.00 63.53 86 GLU A O 1
ATOM 669 N N . GLY A 1 87 ? -30.130 -19.846 81.191 1.00 56.09 87 GLY A N 1
ATOM 670 C CA . GLY A 1 87 ? -31.106 -18.927 81.757 1.00 56.09 87 GLY A CA 1
ATOM 671 C C . GLY A 1 87 ? -30.484 -18.059 82.859 1.00 56.09 87 GLY A C 1
ATOM 672 O O . GLY A 1 87 ? -29.494 -18.454 83.479 1.00 56.09 87 GLY A O 1
ATOM 673 N N . PRO A 1 88 ? -31.053 -16.870 83.118 1.00 53.78 88 PRO A N 1
ATOM 674 C CA . PRO A 1 88 ? -30.524 -15.965 84.124 1.00 53.78 88 PRO A CA 1
ATOM 675 C C . PRO A 1 88 ? -30.638 -16.613 85.508 1.00 53.78 88 PRO A C 1
ATOM 677 O O . PRO A 1 88 ? -31.734 -16.961 85.947 1.00 53.78 88 PRO A O 1
ATOM 680 N N . ALA A 1 89 ? -29.505 -16.772 86.190 1.00 56.34 89 ALA A N 1
ATOM 681 C CA . ALA A 1 89 ? -29.496 -16.920 87.636 1.00 56.34 89 ALA A CA 1
ATOM 682 C C . ALA A 1 89 ? -29.782 -15.537 88.244 1.00 56.34 89 ALA A C 1
ATOM 684 O O . ALA A 1 89 ? -29.054 -14.581 87.965 1.00 56.34 89 ALA A O 1
ATOM 685 N N . GLU A 1 90 ? -30.889 -15.455 88.986 1.00 51.19 90 GLU A N 1
ATOM 686 C CA . GLU A 1 90 ? -31.294 -14.322 89.833 1.00 51.19 90 GLU A CA 1
ATOM 687 C C . GLU A 1 90 ? -30.234 -13.934 90.875 1.00 51.19 90 GLU A C 1
ATOM 689 O O . GLU A 1 90 ? -29.520 -14.835 91.380 1.00 51.19 90 GLU A O 1
#

Sequence (90 aa):
MSGIFLTDTCRLKSYSASTKGARSTIKIEIDVADHRDLGFVLRELAEIEAEQNAKEKAQRKPAAAKAARPLALPSPLLQLPYYDEEGPAE

=== Feature glossary ===
The features interleaved in this record are:

— What the protein is —

Sequence gives the chain of amino acids in standard one-letter code (A=alanine, C=cysteine, …, Y=tyrosine), read N→C. It is the only feature that is directly encoded by the gene; all structural features are derived from the folded form of this sequence.

Database cross-references. InterPro integrates a dozen domain/family signature databases into unified entries with residue-range hits. GO terms attach function/process/location labels with evidence codes. CATH codes position the fold in a four-level structural taxonomy. Organism is the NCBI-taxonomy species name.

— Where its atoms are —

Atomic coordinates in PDBx/mmCIF format — the same representation the Protein Data Bank distributes. Each line of the _atom_site loop places one backbone atom in Cartesian space (units: ångströms, origin: arbitrary).

The six renders are orthographic views along the three Cartesian axes in both directions. Representation (cartoon, sticks, or surface) and color scheme (sequence-rainbow or by-chain) vary across proteins so the training set covers all the common visualization conventions.

— Local backbone conformation —

Eight-state secondary structure (DSSP): H is the canonical α-helix, G the tighter 3₁₀-helix, I the wider π-helix; E/B are β-structure, T and S are turns and bends, and '-' is everything else. DSSP derives these from the pattern of main-chain N–H···O=C hydrogen bonds, not from the sequence.

P-SEA three-state annotation labels each residue as helix, strand, or coil based purely on the geometry of the Cα trace. It serves as a fallback when the full backbone (and thus DSSP) is unavailable.

The φ/ψ torsion pair specifies the backbone conformation at each residue. φ rotates about the N–Cα bond, ψ about the Cα–C bond. Steric clashes forbid most of the (φ, ψ) plane — the allowed regions (α-helix basin, β-sheet basin, left-handed helix) are the Ramachandran-allowed regions.

— Global shape and packing —

The geometric summary reports three shape descriptors. Rg (radius of gyration) measures how spread out the Cα atoms are about their centre of mass; compact globular proteins have small Rg, elongated or unfolded ones large. Cα contacts (<8 Å, |i−j|>4) count long-range residue pairs in spatial proximity — high for tightly packed folds, near zero for rods or random coil. The bounding-box extents give the protein's footprint along x, y, z in Å.

Solvent-accessible surface area (SASA) is the area in Å² traced out by the centre of a 1.4 Å probe sphere (a water molecule) rolled over the protein's van der Waals surface (Shrake–Rupley / Lee–Richards construction). Buried residues have near-zero SASA; fully exposed residues can exceed 200 Å². The total SASA scales roughly with the number of surface residues.

The contact map is a binary N×N matrix image: pixel (i, j) is dark where Cα_i and Cα_j are within 8 Å and |i−j|>4. Because the |i−j|>4 filter removes local helical contacts, off-diagonal stripes parallel to the main diagonal indicate parallel β-sheets; stripes perpendicular to it indicate antiparallel β-sheets. The Ramachandran plot scatters every residue's (φ, ψ) pair against the sterically allowed regions. The PAE heatmap renders the predicted-aligned-error matrix.

— Structural neighborhood —

3Di is Foldseek's structural alphabet. Each residue is assigned one of twenty discrete states based on how its Cα sits relative to its spatial (not sequential) neighbors. Aligning 3Di strings finds structural homologs roughly as well as full 3D superposition, but orders of magnitude faster.

Nearest PDB neighbors are the top structural matches found by Foldseek when searching this structure against the entire Protein Data Bank. Each hit reports a TM-score (0 to 1; >0.5 almost always implies the same fold) and an E-value. These are *structural* homologs — they may share no detectable sequence similarity.

— Confidence and disorder —

For AlphaFold models, the B-factor field carries pLDDT — the model's own estimate of local accuracy on a 0–100 scale. Regions with pLDDT<50 should be treated as essentially unmodeled; they often correspond to intrinsically disordered segments.

Crystallographic B-factors measure how much each atom's electron density is smeared out, in Å². They rise in mobile loops and surface residues and fall in the buried interior. In AlphaFold models this column is repurposed to hold pLDDT instead.

Predicted aligned error is AlphaFold's pairwise confidence. Unlike pLDDT (per-residue), PAE is per-residue-pair and captures whether two parts of the structure are correctly placed relative to each other. Units are ångströms of expected positional error.